Protein AF-W4RHC3-F1 (afdb_monomer_lite)

pLDDT: mean 84.89, std 13.96, range [38.41, 96.5]

Organism: NCBI:txid1294265

Structure (mmCIF, N/CA/C/O backbone):
data_AF-W4RHC3-F1
#
_entry.id   AF-W4RHC3-F1
#
loop_
_atom_site.group_PDB
_atom_site.id
_atom_site.type_symbol
_atom_site.label_atom_id
_atom_site.label_alt_id
_atom_site.label_comp_id
_atom_site.label_asym_id
_atom_site.label_entity_id
_atom_site.label_seq_id
_atom_site.pdbx_PDB_ins_code
_atom_site.Cartn_x
_atom_site.Cartn_y
_atom_site.Cartn_z
_atom_site.occupancy
_atom_site.B_iso_or_equiv
_atom_site.auth_seq_id
_atom_site.auth_comp_id
_atom_site.auth_asym_id
_atom_site.auth_atom_id
_atom_site.pdbx_PDB_model_num
ATOM 1 N N . MET A 1 1 ? -39.657 -5.433 34.301 1.00 38.41 1 MET A N 1
ATOM 2 C CA . MET A 1 1 ? -38.668 -4.368 34.035 1.00 38.41 1 MET A CA 1
ATOM 3 C C . MET A 1 1 ? -37.288 -5.000 34.077 1.00 38.41 1 MET A C 1
ATOM 5 O O . MET A 1 1 ? -36.790 -5.268 35.161 1.00 38.41 1 MET A O 1
ATOM 9 N N . PHE A 1 2 ? -36.721 -5.345 32.920 1.00 45.03 2 PHE A N 1
ATOM 10 C CA . PHE A 1 2 ? -35.347 -5.843 32.871 1.00 45.03 2 PHE A CA 1
ATOM 11 C C . PHE A 1 2 ? -34.409 -4.650 33.014 1.00 45.03 2 PHE A C 1
ATOM 13 O O . PHE A 1 2 ? -34.402 -3.740 32.190 1.00 45.03 2 PHE A O 1
ATOM 20 N N . GLN A 1 3 ? -33.688 -4.625 34.127 1.00 52.72 3 GLN A N 1
ATOM 21 C CA . GLN A 1 3 ? -32.758 -3.568 34.477 1.00 52.72 3 GLN A CA 1
ATOM 22 C C . GLN A 1 3 ? -31.517 -3.714 33.587 1.00 52.72 3 GLN A C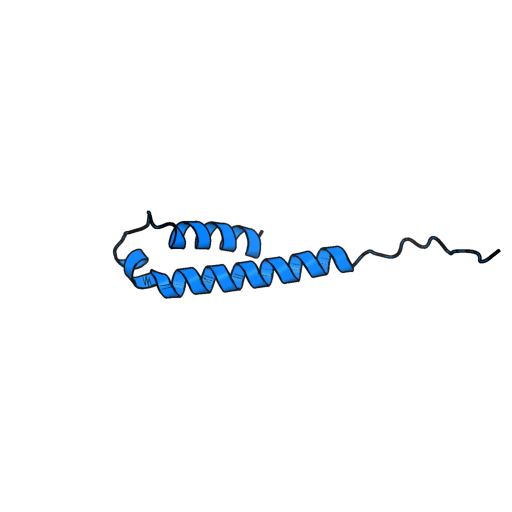 1
ATOM 24 O O . GLN A 1 3 ? -30.622 -4.511 33.862 1.00 52.72 3 GLN A O 1
ATOM 29 N N . GLN A 1 4 ? -31.503 -2.989 32.469 1.00 57.09 4 GLN A N 1
ATOM 30 C CA . GLN A 1 4 ? -30.387 -2.974 31.531 1.00 57.09 4 GLN A CA 1
ATOM 31 C C . GLN A 1 4 ? -29.243 -2.197 32.184 1.00 57.09 4 GLN A C 1
ATOM 33 O O . GLN A 1 4 ? -29.287 -0.974 32.311 1.00 57.09 4 GLN A O 1
ATOM 38 N N . ARG A 1 5 ? -28.240 -2.922 32.690 1.00 56.16 5 ARG A N 1
ATOM 39 C CA . ARG A 1 5 ? -27.008 -2.322 33.201 1.00 56.16 5 ARG A CA 1
ATOM 40 C C . ARG A 1 5 ? -26.314 -1.629 32.031 1.00 56.16 5 ARG A C 1
ATOM 42 O O . ARG A 1 5 ? -25.632 -2.279 31.250 1.00 56.16 5 ARG A O 1
ATOM 49 N N . SER A 1 6 ? -26.488 -0.315 31.929 1.00 57.94 6 SER A N 1
ATOM 50 C CA . SER A 1 6 ? -25.670 0.573 31.100 1.00 57.94 6 SER A CA 1
ATOM 51 C C . SER A 1 6 ? -24.268 0.680 31.712 1.00 57.94 6 SER A C 1
ATOM 53 O O . SER A 1 6 ? -23.868 1.726 32.218 1.00 57.94 6 SER A O 1
ATOM 55 N N . GLY A 1 7 ? -23.542 -0.436 31.750 1.00 56.19 7 GLY A N 1
ATOM 56 C CA . GLY A 1 7 ? -22.095 -0.404 31.896 1.00 56.19 7 GLY A CA 1
ATOM 57 C C . GLY A 1 7 ? -21.517 0.103 30.583 1.00 56.19 7 GLY A C 1
ATOM 58 O O . GLY A 1 7 ? -22.009 -0.260 29.520 1.00 56.19 7 GLY A O 1
ATOM 59 N N . ASN A 1 8 ? -20.511 0.968 30.654 1.00 62.06 8 ASN A N 1
ATOM 60 C CA . ASN A 1 8 ? -19.719 1.405 29.512 1.00 62.06 8 ASN A CA 1
ATOM 61 C C . ASN A 1 8 ? -19.024 0.181 28.887 1.00 62.06 8 ASN A C 1
ATOM 63 O O . ASN A 1 8 ? -17.878 -0.120 29.216 1.00 62.06 8 ASN A O 1
ATOM 67 N N . GLU A 1 9 ? -19.745 -0.580 28.063 1.00 68.62 9 GLU A N 1
ATOM 68 C CA . GLU A 1 9 ? -19.184 -1.682 27.295 1.00 68.62 9 GLU A CA 1
ATOM 69 C C . GLU A 1 9 ? -18.132 -1.082 26.367 1.00 68.62 9 GLU A C 1
ATOM 71 O O . GLU A 1 9 ? -18.443 -0.311 25.457 1.00 68.62 9 GLU A O 1
ATOM 76 N N . THR A 1 10 ? -16.862 -1.386 26.627 1.00 73.06 10 THR A N 1
ATOM 77 C CA . THR A 1 10 ? -15.768 -0.936 25.773 1.00 73.06 10 THR A CA 1
ATOM 78 C C . THR A 1 10 ? -16.002 -1.490 24.370 1.00 73.06 10 THR A C 1
ATOM 80 O O . THR A 1 10 ? -15.909 -2.698 24.144 1.00 73.06 10 THR A O 1
ATOM 83 N N . ASN A 1 11 ? -16.337 -0.619 23.417 1.00 78.19 11 ASN A N 1
ATOM 84 C CA . ASN A 1 11 ? -16.611 -1.014 22.040 1.00 78.19 11 ASN A CA 1
ATOM 85 C C . ASN A 1 11 ? -15.301 -1.381 21.325 1.00 78.19 11 ASN A C 1
ATOM 87 O O . ASN A 1 11 ? -14.696 -0.564 20.635 1.00 78.19 11 ASN A O 1
ATOM 91 N N . ILE A 1 12 ? -14.862 -2.629 21.499 1.00 85.38 12 ILE A N 1
ATOM 92 C CA . ILE A 1 12 ? -13.656 -3.176 20.862 1.00 85.38 12 ILE A CA 1
ATOM 93 C C . ILE A 1 12 ? -13.852 -3.489 19.373 1.00 85.38 12 ILE A C 1
ATOM 95 O O . ILE A 1 12 ? -12.881 -3.644 18.639 1.00 85.38 12 ILE A O 1
ATOM 99 N N . LYS A 1 13 ? -15.099 -3.588 18.895 1.00 87.44 13 LYS A N 1
ATOM 100 C CA . LYS A 1 13 ? -15.384 -4.003 17.511 1.00 87.44 13 LYS A CA 1
ATOM 101 C C . LYS A 1 13 ? -14.859 -2.987 16.504 1.00 87.44 13 LYS A C 1
ATOM 103 O O . LYS A 1 13 ? -14.318 -3.369 15.470 1.00 87.44 13 LYS A O 1
ATOM 108 N N . LEU A 1 14 ? -14.996 -1.706 16.837 1.00 87.25 14 LEU A N 1
ATOM 109 C CA . LEU A 1 14 ? -14.526 -0.601 16.013 1.00 87.25 14 LEU A CA 1
ATOM 110 C C . LEU A 1 14 ? -12.995 -0.646 15.802 1.00 87.25 14 LEU A C 1
ATOM 112 O O . LEU A 1 14 ? -12.585 -0.760 14.648 1.00 87.25 14 LEU A O 1
ATOM 116 N N . PRO A 1 15 ? -12.138 -0.634 16.847 1.00 89.75 15 PRO A N 1
ATOM 117 C CA . PRO A 1 15 ? -10.688 -0.681 16.653 1.00 89.75 15 PRO A C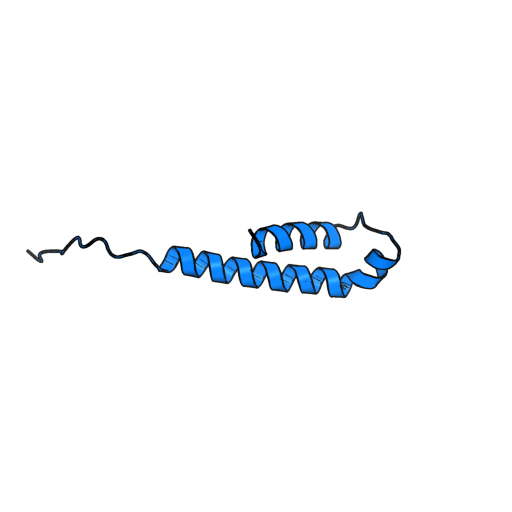A 1
ATOM 118 C C . PRO A 1 15 ? -10.211 -1.959 15.950 1.00 89.75 15 PRO A C 1
ATOM 120 O O . PRO A 1 15 ? -9.338 -1.881 15.091 1.00 89.75 15 PRO A O 1
ATOM 123 N N . PHE A 1 16 ? -10.814 -3.122 16.218 1.00 92.19 16 PHE A N 1
ATOM 124 C CA . PHE A 1 16 ? -10.467 -4.348 15.485 1.00 92.19 16 PHE A CA 1
ATOM 125 C C . PHE A 1 16 ? -10.814 -4.276 13.991 1.00 92.19 16 PHE A C 1
ATOM 127 O O . PHE A 1 16 ? -10.060 -4.789 13.166 1.00 92.19 16 PHE A O 1
ATOM 134 N N . SER A 1 17 ? -11.916 -3.613 13.626 1.00 91.75 17 SER A N 1
ATOM 135 C CA . SER A 1 17 ? -12.264 -3.390 12.220 1.00 91.75 17 SER A CA 1
ATOM 136 C C . SER A 1 17 ? -11.254 -2.486 11.511 1.00 91.75 17 SER A C 1
ATOM 138 O O . SER A 1 17 ? -10.936 -2.745 10.352 1.00 91.75 17 SER A O 1
ATOM 140 N N . PHE A 1 18 ? -10.735 -1.457 12.191 1.00 92.12 18 PHE A N 1
ATOM 141 C CA . PHE A 1 18 ? -9.673 -0.605 11.646 1.00 92.12 18 PHE A CA 1
ATOM 142 C C . PHE A 1 18 ? -8.388 -1.400 11.420 1.00 92.12 18 PHE A C 1
ATOM 144 O O . PHE A 1 18 ? -7.864 -1.382 10.314 1.00 92.12 18 PHE A O 1
ATOM 151 N N . ILE A 1 19 ? -7.947 -2.183 12.410 1.00 93.19 19 ILE A N 1
ATOM 152 C CA . ILE A 1 19 ? -6.748 -3.028 12.284 1.00 93.19 19 ILE A CA 1
ATOM 153 C C . ILE A 1 19 ? -6.878 -3.995 11.099 1.00 93.19 19 ILE A C 1
ATOM 155 O O . ILE A 1 19 ? -5.958 -4.114 10.289 1.00 93.19 19 ILE A O 1
ATOM 159 N N . GLY A 1 20 ? -8.027 -4.668 10.970 1.00 94.44 20 GLY A N 1
ATOM 160 C CA . GLY A 1 20 ? -8.272 -5.597 9.866 1.00 94.44 20 GLY A CA 1
ATOM 161 C C . GLY A 1 20 ? -8.231 -4.909 8.500 1.00 94.44 20 GLY A C 1
ATOM 162 O O . GLY A 1 20 ? -7.585 -5.406 7.578 1.00 94.44 20 GLY A O 1
ATOM 163 N N . PHE A 1 21 ? -8.874 -3.746 8.377 1.00 94.81 21 PHE A N 1
ATOM 164 C CA . PHE A 1 21 ? -8.846 -2.958 7.146 1.00 94.81 21 PHE A CA 1
ATOM 165 C C . PHE A 1 21 ? -7.427 -2.491 6.797 1.00 94.81 21 PHE A C 1
ATOM 167 O O . PHE A 1 21 ? -6.984 -2.685 5.663 1.00 94.81 21 PHE A O 1
ATOM 174 N N . SER A 1 22 ? -6.696 -1.947 7.771 1.00 94.69 22 SER A N 1
ATOM 175 C CA . SER A 1 22 ? -5.331 -1.461 7.578 1.00 94.69 22 SER A CA 1
ATOM 176 C C . SER A 1 22 ? -4.390 -2.587 7.142 1.00 94.69 22 SER A C 1
ATOM 178 O O . SER A 1 22 ? -3.638 -2.424 6.183 1.00 94.69 22 SER A O 1
ATOM 180 N N . MET A 1 23 ? -4.491 -3.780 7.739 1.00 95.94 23 MET A N 1
ATOM 181 C CA . MET A 1 23 ? -3.702 -4.940 7.301 1.00 95.94 23 MET A CA 1
ATOM 182 C C . MET A 1 23 ? -3.973 -5.319 5.841 1.00 95.94 23 MET A C 1
ATOM 184 O O . MET A 1 23 ? -3.032 -5.564 5.084 1.00 95.94 23 MET A O 1
ATOM 188 N N . VAL A 1 24 ? -5.242 -5.352 5.426 1.00 96.50 24 VAL A N 1
ATOM 189 C CA . VAL A 1 24 ? -5.608 -5.668 4.036 1.00 96.50 24 VAL A CA 1
ATOM 190 C C . VAL A 1 24 ? -5.075 -4.600 3.079 1.00 96.50 24 VAL A C 1
ATOM 192 O O . VAL A 1 24 ? -4.486 -4.943 2.053 1.00 96.50 24 VAL A O 1
ATOM 195 N N . ALA A 1 25 ? -5.218 -3.318 3.423 1.00 95.88 25 ALA A N 1
ATOM 196 C CA . ALA A 1 25 ? -4.691 -2.213 2.625 1.00 95.88 25 ALA A CA 1
ATOM 197 C C . ALA A 1 25 ? -3.160 -2.294 2.473 1.00 95.88 25 ALA A C 1
ATOM 199 O O . ALA A 1 25 ? -2.640 -2.132 1.365 1.00 95.88 25 ALA A O 1
ATOM 200 N N . LEU A 1 26 ? -2.445 -2.645 3.547 1.00 95.56 26 LEU A N 1
ATOM 201 C CA . LEU A 1 26 ? -0.994 -2.842 3.528 1.00 95.56 26 LEU A CA 1
ATOM 202 C C . LEU A 1 26 ? -0.585 -3.981 2.587 1.00 95.56 26 LEU A C 1
ATOM 204 O O . LEU A 1 26 ? 0.293 -3.793 1.746 1.00 95.56 26 LEU A O 1
ATOM 208 N N . ILE A 1 27 ? -1.243 -5.141 2.678 1.00 96.44 27 ILE A N 1
ATOM 209 C CA . ILE A 1 27 ? -0.955 -6.300 1.815 1.00 96.44 27 ILE A CA 1
ATOM 210 C C . ILE A 1 27 ? -1.187 -5.947 0.340 1.00 96.44 27 ILE A C 1
ATOM 212 O O . ILE A 1 27 ? -0.343 -6.244 -0.508 1.00 96.44 27 ILE A O 1
ATOM 216 N N . LEU A 1 28 ? -2.301 -5.278 0.029 1.00 96.19 28 LEU A N 1
ATOM 217 C CA . LEU A 1 28 ? -2.618 -4.856 -1.338 1.00 96.19 28 LEU A CA 1
ATOM 218 C C . LEU A 1 28 ? -1.603 -3.843 -1.878 1.00 96.19 28 LEU A C 1
ATOM 220 O O . LEU A 1 28 ? -1.198 -3.941 -3.037 1.00 96.19 28 LEU A O 1
ATOM 224 N N . SER A 1 29 ? -1.146 -2.911 -1.041 1.00 95.25 29 SER A N 1
ATOM 225 C CA . SER A 1 29 ? -0.081 -1.972 -1.397 1.00 95.25 29 SER A CA 1
ATOM 226 C C . SER A 1 29 ? 1.213 -2.697 -1.779 1.00 95.25 29 SER A C 1
ATOM 228 O O . SER A 1 29 ? 1.761 -2.445 -2.854 1.00 95.25 29 SER A O 1
ATOM 230 N N . GLN A 1 30 ? 1.662 -3.655 -0.960 1.00 94.75 30 GLN A N 1
ATOM 231 C CA . GLN A 1 30 ? 2.884 -4.412 -1.252 1.00 94.75 30 GLN A CA 1
ATOM 232 C C . GLN A 1 30 ? 2.746 -5.262 -2.521 1.00 94.75 30 GLN A C 1
ATOM 234 O O . GLN A 1 30 ? 3.671 -5.302 -3.333 1.00 94.75 30 GLN A O 1
ATOM 239 N N . LEU A 1 31 ? 1.586 -5.890 -2.744 1.00 95.75 31 LEU A N 1
ATOM 240 C CA . LEU A 1 31 ? 1.317 -6.645 -3.972 1.00 95.75 31 LEU A CA 1
ATOM 241 C C . LEU A 1 31 ? 1.402 -5.760 -5.219 1.00 95.75 31 LEU A C 1
ATOM 243 O O . LEU A 1 31 ? 2.031 -6.147 -6.202 1.00 95.75 31 LEU A O 1
ATOM 247 N N . LEU A 1 32 ? 0.813 -4.563 -5.186 1.00 93.12 32 LEU A N 1
ATOM 248 C CA . LEU A 1 32 ? 0.872 -3.638 -6.319 1.00 93.12 32 LEU A CA 1
ATOM 249 C C . LEU A 1 32 ? 2.300 -3.170 -6.610 1.00 93.12 32 LEU A C 1
ATOM 251 O O . LEU A 1 32 ? 2.670 -3.077 -7.781 1.00 93.12 32 LEU A O 1
ATOM 255 N N . ILE A 1 33 ? 3.108 -2.911 -5.579 1.00 92.25 33 ILE A N 1
ATOM 256 C CA . ILE A 1 33 ? 4.520 -2.544 -5.753 1.00 92.25 33 ILE A CA 1
ATOM 257 C C . ILE A 1 33 ? 5.308 -3.711 -6.352 1.00 92.25 33 ILE A C 1
ATOM 259 O O . ILE A 1 33 ? 6.050 -3.501 -7.307 1.00 92.25 33 ILE A O 1
ATOM 263 N N . LEU A 1 34 ? 5.117 -4.936 -5.853 1.00 93.88 34 LEU A N 1
ATOM 264 C CA . LEU A 1 34 ? 5.797 -6.128 -6.372 1.00 93.88 34 LEU A CA 1
ATOM 265 C C . LEU A 1 34 ? 5.460 -6.390 -7.845 1.00 93.88 34 LEU A C 1
ATOM 267 O O . LEU A 1 34 ? 6.358 -6.654 -8.641 1.00 93.88 34 LEU A O 1
ATOM 271 N N . LEU A 1 35 ? 4.185 -6.274 -8.226 1.00 92.31 35 LEU A N 1
ATOM 272 C CA . LEU A 1 35 ? 3.737 -6.496 -9.605 1.00 92.31 35 LEU A CA 1
ATOM 273 C C . LEU A 1 35 ? 4.205 -5.402 -10.578 1.00 92.31 35 LEU A C 1
ATOM 275 O O . LEU A 1 35 ? 4.396 -5.681 -11.757 1.00 92.31 35 LEU A O 1
ATOM 279 N N . ASN A 1 36 ? 4.392 -4.167 -10.102 1.00 90.62 36 ASN A N 1
ATOM 280 C CA . ASN A 1 36 ? 4.824 -3.028 -10.923 1.00 90.62 36 ASN A CA 1
ATOM 281 C C . ASN A 1 36 ? 6.299 -2.650 -10.689 1.00 90.62 36 ASN A C 1
ATOM 283 O O . ASN A 1 36 ? 6.727 -1.567 -11.092 1.00 90.62 36 ASN A O 1
ATOM 287 N N . GLY A 1 37 ? 7.078 -3.521 -10.038 1.00 86.50 37 GLY A N 1
ATOM 288 C CA . GLY A 1 37 ? 8.447 -3.227 -9.611 1.00 86.50 37 GLY A CA 1
ATOM 289 C C . GLY A 1 37 ? 9.400 -2.919 -10.767 1.00 86.50 37 GLY A C 1
ATOM 290 O O . GLY A 1 37 ? 10.224 -2.021 -10.644 1.00 86.50 37 GLY A O 1
ATOM 291 N N . ASP A 1 38 ? 9.242 -3.595 -11.908 1.00 89.25 38 ASP A N 1
ATOM 292 C CA . ASP A 1 38 ? 10.048 -3.362 -13.117 1.00 89.25 38 ASP A CA 1
ATOM 293 C C . ASP A 1 38 ? 9.918 -1.914 -13.624 1.00 89.25 38 ASP A C 1
ATOM 295 O O . ASP A 1 38 ? 10.910 -1.203 -13.779 1.00 89.25 38 ASP A O 1
ATOM 299 N N . LEU A 1 39 ? 8.675 -1.433 -13.742 1.00 87.31 39 LEU A N 1
ATOM 300 C CA . LEU A 1 39 ? 8.351 -0.066 -14.167 1.00 87.31 39 LEU A CA 1
ATOM 301 C C . LEU A 1 39 ? 8.828 0.985 -13.154 1.00 87.31 39 LEU A C 1
ATOM 303 O O . LEU A 1 39 ? 9.183 2.112 -13.509 1.00 87.31 39 LEU A O 1
ATOM 307 N N . LEU A 1 40 ? 8.837 0.612 -11.875 1.00 86.31 40 LEU A N 1
ATOM 308 C CA . LEU A 1 40 ? 9.300 1.460 -10.783 1.00 86.31 40 LEU A CA 1
ATOM 309 C C . LEU A 1 40 ? 10.829 1.618 -10.824 1.00 86.31 40 LEU A C 1
ATOM 311 O O . LEU A 1 40 ? 11.333 2.732 -10.681 1.00 86.31 40 LEU A O 1
ATOM 315 N N . VAL A 1 41 ? 11.562 0.535 -11.103 1.00 87.94 41 VAL A N 1
ATOM 316 C CA . VAL A 1 41 ? 13.021 0.553 -11.312 1.00 87.94 41 VAL A CA 1
ATOM 317 C C . VAL A 1 41 ? 13.388 1.282 -12.607 1.00 87.94 41 VAL A C 1
ATOM 319 O O . VAL A 1 41 ? 14.384 2.004 -12.638 1.00 87.94 41 VAL A O 1
ATOM 322 N N . SER A 1 42 ? 12.562 1.180 -13.652 1.00 89.44 42 SER A N 1
ATOM 323 C CA . SER A 1 42 ? 12.757 1.904 -14.914 1.00 89.44 42 SER A CA 1
ATOM 324 C C . SER A 1 42 ? 12.415 3.403 -14.834 1.00 89.44 42 SER A C 1
ATOM 326 O O . SER A 1 42 ? 12.478 4.102 -15.845 1.00 89.44 42 SER A O 1
ATOM 328 N N . GLY A 1 43 ? 12.027 3.913 -13.659 1.00 86.44 43 GLY A N 1
ATOM 329 C CA . GLY A 1 43 ? 11.752 5.334 -13.424 1.00 86.44 43 GLY A CA 1
ATOM 330 C C . GLY A 1 43 ? 10.379 5.82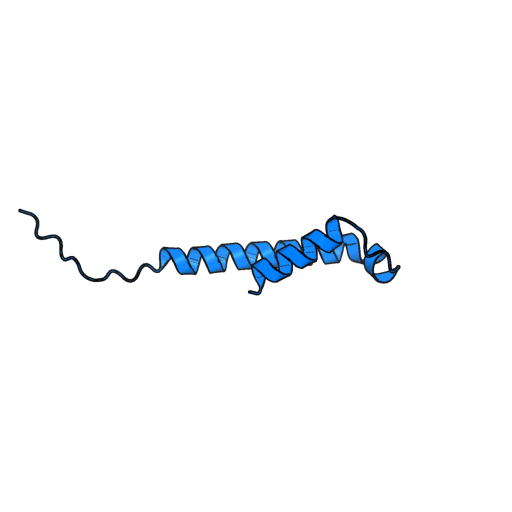0 -13.904 1.00 86.44 43 GLY A C 1
ATOM 331 O O . GLY A 1 43 ? 10.135 7.028 -13.975 1.00 86.44 43 GLY A O 1
ATOM 332 N N . VAL A 1 44 ? 9.462 4.909 -14.237 1.00 86.69 44 VAL A N 1
ATOM 333 C CA . VAL A 1 44 ? 8.115 5.241 -14.716 1.00 86.69 44 VAL A CA 1
ATOM 334 C C . VAL A 1 44 ? 7.146 5.251 -13.534 1.00 86.69 44 VAL A C 1
ATOM 336 O O . VAL A 1 44 ? 6.496 4.265 -13.216 1.00 86.69 44 VAL A O 1
ATOM 339 N N . PHE A 1 45 ? 7.021 6.403 -12.873 1.00 82.50 45 PHE A N 1
ATOM 340 C CA . PHE A 1 45 ? 6.205 6.538 -11.652 1.00 82.50 45 PHE A CA 1
ATOM 341 C C . PHE A 1 45 ? 4.774 7.037 -11.887 1.00 82.50 45 PHE A C 1
ATOM 343 O O . PHE A 1 45 ? 3.935 6.982 -10.989 1.00 82.50 45 PHE A O 1
ATOM 350 N N . ARG A 1 46 ? 4.463 7.553 -13.081 1.00 83.19 46 ARG A N 1
ATOM 351 C CA . ARG A 1 46 ? 3.143 8.129 -13.412 1.00 83.19 46 ARG A CA 1
ATOM 352 C C . ARG A 1 46 ? 2.158 7.063 -13.884 1.00 83.19 46 ARG A C 1
ATOM 354 O O . ARG A 1 46 ? 1.492 7.221 -14.902 1.00 83.19 46 ARG A O 1
ATOM 361 N N . LEU A 1 47 ? 2.098 5.965 -13.142 1.00 87.38 47 LEU A N 1
ATOM 362 C CA . LEU A 1 47 ? 1.183 4.863 -13.391 1.00 87.38 47 LEU A CA 1
ATOM 363 C C . LEU A 1 47 ? 0.102 4.856 -12.309 1.00 87.38 47 LEU A C 1
ATOM 365 O O . LEU A 1 47 ? 0.442 4.924 -11.123 1.00 87.38 47 LEU A O 1
ATOM 369 N N . PRO A 1 48 ? -1.183 4.717 -12.684 1.00 87.88 48 PRO A N 1
ATOM 370 C CA . PRO A 1 48 ? -2.273 4.636 -11.715 1.00 87.88 48 PRO A CA 1
ATOM 371 C C . PRO A 1 48 ? -2.047 3.551 -10.653 1.00 87.88 48 PRO A C 1
ATOM 373 O O . PRO A 1 48 ? -2.337 3.769 -9.480 1.00 87.88 48 PRO A O 1
ATOM 376 N N . ALA A 1 49 ? -1.453 2.417 -11.042 1.00 88.44 49 ALA A N 1
ATOM 377 C CA . ALA A 1 49 ? -1.146 1.313 -10.137 1.00 88.44 49 ALA A CA 1
ATOM 378 C C . ALA A 1 49 ? -0.164 1.719 -9.022 1.00 88.44 49 ALA A C 1
ATOM 380 O O . ALA A 1 49 ? -0.448 1.501 -7.846 1.00 88.44 49 ALA A O 1
ATOM 381 N N . ILE A 1 50 ? 0.941 2.387 -9.365 1.00 89.81 50 ILE A N 1
ATOM 382 C CA . ILE A 1 50 ? 1.957 2.827 -8.393 1.00 89.81 50 ILE A CA 1
ATOM 383 C C . ILE A 1 50 ? 1.375 3.884 -7.444 1.00 89.81 50 ILE A C 1
ATOM 385 O O . ILE A 1 50 ? 1.585 3.822 -6.233 1.00 89.81 50 ILE A O 1
ATOM 389 N N . TRP A 1 51 ? 0.569 4.814 -7.964 1.00 92.12 51 TRP A N 1
ATOM 390 C CA . TRP A 1 51 ? -0.111 5.816 -7.138 1.00 92.12 51 TRP A CA 1
ATOM 391 C C . TRP A 1 51 ? -1.129 5.184 -6.190 1.00 92.12 51 TRP A C 1
ATOM 393 O O . TRP A 1 51 ? -1.182 5.548 -5.016 1.00 92.12 51 TRP A O 1
ATOM 403 N N . SER A 1 52 ? -1.909 4.209 -6.660 1.00 92.94 52 SER A N 1
ATOM 404 C CA . SER A 1 52 ? -2.843 3.477 -5.801 1.00 92.94 52 SER A CA 1
ATOM 405 C C . SER A 1 52 ? -2.120 2.692 -4.704 1.00 92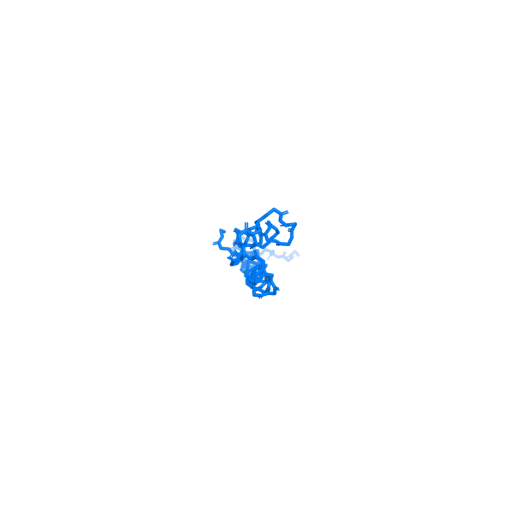.94 52 SER A C 1
ATOM 407 O O . SER A 1 52 ? -2.573 2.690 -3.561 1.00 92.94 52 SER A O 1
ATOM 409 N N . ALA A 1 53 ? -0.944 2.129 -5.004 1.00 93.00 53 ALA A N 1
ATOM 410 C CA . ALA A 1 53 ? -0.122 1.440 -4.020 1.00 93.00 53 ALA A CA 1
ATOM 411 C C . ALA A 1 53 ? 0.353 2.381 -2.903 1.00 93.00 53 ALA A C 1
ATOM 413 O O . ALA A 1 53 ? 0.338 1.99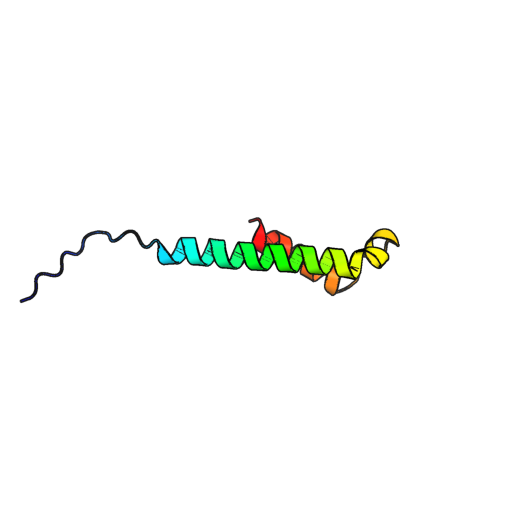3 -1.736 1.00 93.00 53 ALA A O 1
ATOM 414 N N . ALA A 1 54 ? 0.695 3.630 -3.236 1.00 92.44 54 ALA A N 1
ATOM 415 C CA . ALA A 1 54 ? 1.058 4.644 -2.247 1.00 92.44 54 ALA A CA 1
ATOM 416 C C . ALA A 1 54 ? -0.130 5.029 -1.346 1.00 92.44 54 ALA A C 1
ATOM 418 O O . ALA A 1 54 ? 0.025 5.119 -0.131 1.00 92.44 54 ALA A O 1
ATOM 419 N N . HIS A 1 55 ? -1.333 5.195 -1.906 1.00 93.94 55 HIS A N 1
ATOM 420 C CA . HIS A 1 55 ? -2.530 5.503 -1.109 1.00 93.94 55 HIS A CA 1
ATOM 421 C C . HIS A 1 55 ? -2.911 4.343 -0.184 1.00 93.94 55 HIS A C 1
ATOM 423 O O . HIS A 1 55 ? -3.190 4.554 0.994 1.00 93.94 55 HIS A O 1
ATOM 429 N N . LEU A 1 56 ? -2.876 3.110 -0.695 1.00 93.81 56 LEU A N 1
ATOM 430 C CA . LEU A 1 56 ? -3.132 1.910 0.101 1.00 93.81 56 LEU A CA 1
ATOM 431 C C . LEU A 1 56 ? -2.079 1.710 1.196 1.00 93.81 56 LEU A C 1
ATOM 433 O O . LEU A 1 56 ? -2.416 1.247 2.281 1.00 93.81 56 LEU A O 1
ATOM 437 N N . PHE A 1 57 ? -0.828 2.108 0.944 1.00 93.25 57 PHE A N 1
ATOM 438 C CA . PHE A 1 57 ? 0.219 2.094 1.961 1.00 93.25 57 PHE A CA 1
ATOM 439 C C . PHE A 1 57 ? -0.127 3.030 3.119 1.00 93.25 57 PHE A C 1
ATOM 441 O O . PHE A 1 57 ? -0.069 2.620 4.274 1.00 93.25 57 PHE A O 1
ATOM 448 N N . VAL A 1 58 ? -0.540 4.264 2.810 1.00 93.94 58 VAL A N 1
ATOM 449 C CA . VAL A 1 58 ? -0.951 5.245 3.824 1.00 93.94 58 VAL A CA 1
ATOM 450 C C . VAL A 1 58 ? -2.152 4.734 4.617 1.00 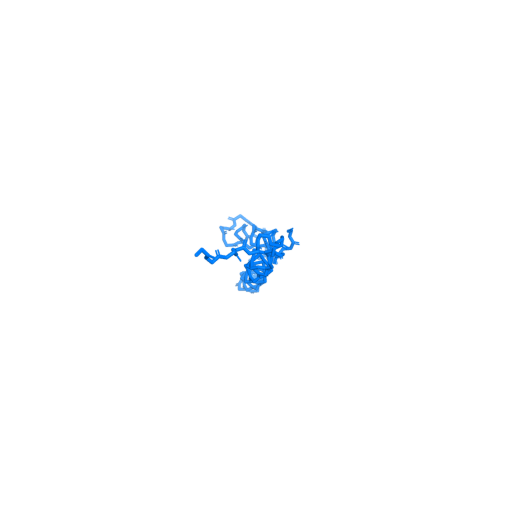93.94 58 VAL A C 1
ATOM 452 O O . VAL A 1 58 ? -2.123 4.804 5.835 1.00 93.94 58 VAL A O 1
ATOM 455 N N . LEU A 1 59 ? -3.161 4.154 3.961 1.00 92.25 59 LEU A N 1
ATOM 456 C CA . LEU A 1 59 ? -4.331 3.571 4.638 1.00 92.25 59 LEU A CA 1
ATOM 457 C C . LEU A 1 59 ? -3.997 2.350 5.508 1.00 92.25 59 LEU A C 1
ATOM 459 O O . LEU A 1 59 ? -4.716 2.054 6.460 1.00 92.25 59 LEU A O 1
ATOM 463 N N . GLY A 1 60 ? -2.953 1.603 5.147 1.00 89.06 60 GLY A N 1
ATOM 464 C CA . GLY A 1 60 ? -2.520 0.432 5.900 1.00 89.06 60 GLY A CA 1
ATOM 465 C C . GLY A 1 60 ? -1.573 0.736 7.059 1.00 89.06 60 GLY A C 1
ATOM 466 O O . GLY A 1 60 ? -1.511 -0.047 8.003 1.00 89.06 60 GLY A O 1
ATOM 467 N N . TRP A 1 61 ? -0.837 1.846 6.989 1.00 82.00 61 TRP A N 1
ATOM 468 C CA . TRP A 1 61 ? 0.163 2.240 7.984 1.00 82.00 61 TRP A CA 1
ATOM 469 C C . TRP A 1 61 ? -0.325 3.311 8.971 1.00 82.00 61 TRP A C 1
ATOM 471 O O . TRP A 1 61 ? 0.075 3.273 10.134 1.00 82.00 61 TRP A O 1
ATOM 481 N N . ALA A 1 62 ? -1.121 4.281 8.507 1.00 62.25 62 ALA A N 1
ATOM 482 C CA . ALA A 1 62 ? -1.648 5.381 9.322 1.00 62.25 62 ALA A CA 1
ATOM 483 C C . ALA A 1 62 ? -2.927 4.979 10.068 1.00 62.25 62 ALA A C 1
ATOM 485 O O . ALA A 1 62 ? -3.106 5.487 11.197 1.00 62.25 62 ALA A O 1
#

Radius of gyration: 19.5 Å; chains: 1; bounding box: 52×15×49 Å

Secondary structure (DSSP, 8-state):
------------HHHHHHHHHHHHHHHHHHHHHHHTHHHHHTT----HHHHHHHHHHHHHH-

Sequence (62 aa):
MFQQRSGNETNIKLPFSFIGFSMVALILSQLLILLNGDLLVSGVFRLPAIWSAAHLFVLGWA

Foldseek 3Di:
DPDPPPDVPPPPVVVVVLQVQLQVLLVQLVVLCVVCVVCVVVVNCPDPSNVSSVVSNVSNPD